Protein 9HKJ (pdb70)

Sequence (85 aa):
WVNPGYHYQYPSEGGTWRYGFVNAGLRSEYNHPTKVHGSTVQKLIDGKVDKTNRSIDTAAGRYSNAYYVGAINSPGLKGRYYYRTN

B-factor: mean 14.06, std 6.1, range [6.98, 50.81]

Secondary structure (DSSP, 8-state):
----S-EEE--TTSSEEEEEEETTEEEEEEE-SSS-EEEEEEEEETTEEEEEEEPPPB-TTSB--EEEE----TTEEEEEEEEE-

Foldseek 3Di:
DWPDDWDWDADPVGFIWTWTHDDQKTKTKTAHQQFFKWKKKFKWFQNHTPDIFTFPGDHHGGITIYIDGHDPDPRIDMDMTMTTD

Solvent-accessible surface area: 4912 Å² total; per-residue (Å²): 131,15,96,82,31,69,91,111,93,152,19,121,79,24,25,34,20,56,29,1,23,28,120,66,0,0,33,0,15,0,34,7,82,101,107,68,0,0,1,19,0,31,32,14,58,124,63,155,60,66,116,77,55,153,8,144,75,20,66,45,41,173,76,1,101,0,95,16,36,16,148,41,32,132,19,0,107,20,99,39,97,70,45,43,123

InterPro domains:
  IPR006540 Bacteriocin, lactococcin 972 [PF09683] (54-121)

Organism: Bacillus licheniformis (strain ATCC 14580 / DSM 13 / JCM 2505 / CCUG 7422 / NBRC 12200 / NCIMB 9375 / NCTC 10341 / NRRL NRS-1264 / Gibson 46) (NCBI:txid279010)

Radius of gyration: 12.49 Å; Cα contacts (8 Å, |Δi|>4): 254; chains: 1; bounding box: 20×26×36 Å

Structure (mmCIF, N/CA/C/O backbone):
data_9HKJ
#
_entry.id   9HKJ
#
_cell.length_a   21.02
_cell.length_b   41.803
_cell.length_c   46.758
_cell.angle_alpha   90
_cell.angle_beta   96.609
_cell.angle_gamma   90
#
_symmetry.space_group_name_H-M   'P 1 21 1'
#
loop_
_entity.id
_entity.type
_entity.pdbx_description
1 polymer 'Lactococcin 972 family bacteriocin'
2 non-polymer 'ACETATE ION'
3 non-polymer 'CHLORIDE ION'
4 water water
#
loop_
_atom_site.group_PDB
_atom_site.id
_atom_site.type_symbol
_atom_site.label_atom_id
_atom_site.label_alt_id
_atom_site.label_comp_id
_atom_site.label_asym_id
_atom_site.label_entity_id
_atom_site.label_seq_id
_atom_site.pdbx_PDB_ins_code
_atom_site.Cartn_x
_atom_site.Cartn_y
_atom_site.Cartn_z
_atom_site.occupancy
_atom_site.B_iso_or_equiv
_atom_site.auth_seq_id
_atom_site.auth_comp_id
_atom_site.auth_asym_id
_atom_site.auth_atom_id
_atom_site.pdbx_PDB_model_num
ATOM 1 N N . TRP A 1 1 ? 14.825 -8.482 -0.955 1 14.595 42 TRP A N 1
ATOM 2 C CA . TRP A 1 1 ? 14.583 -9.394 0.192 1 14.604 42 TRP A CA 1
ATOM 3 C C . TRP A 1 1 ? 15.153 -8.728 1.44 1 13.072 42 TRP A C 1
ATOM 4 O O . TRP A 1 1 ? 16.185 -8.049 1.367 1 12.58 42 TRP A O 1
ATOM 27 N N . VAL A 1 2 ? 14.473 -8.918 2.574 1 12.875 43 VAL A N 1
ATOM 28 C CA . VAL A 1 2 ? 14.919 -8.385 3.853 1 13.36 43 VAL A CA 1
ATOM 29 C C . VAL A 1 2 ? 15.249 -9.567 4.775 1 13.451 43 VAL A C 1
ATOM 30 O O . VAL A 1 2 ? 14.399 -10.423 5.035 1 12.541 43 VAL A O 1
ATOM 43 N N . ASN A 1 3 ? 16.474 -9.583 5.31 1 13.848 44 ASN A N 1
ATOM 44 C CA . ASN A 1 3 ? 16.843 -10.515 6.373 1 15.059 44 ASN A CA 1
ATOM 45 C C . ASN A 1 3 ? 15.859 -10.334 7.526 1 14.658 44 ASN A C 1
ATOM 46 O O . ASN A 1 3 ? 15.819 -9.261 8.14 1 14.978 44 ASN A O 1
ATOM 57 N N . PRO A 1 4 ? 15.019 -11.357 7.813 1 13.465 45 PRO A N 1
ATOM 58 C CA . PRO A 1 4 ? 13.863 -11.202 8.707 1 13.263 45 PRO A CA 1
ATOM 59 C C . PRO A 1 4 ? 14.194 -11.093 10.183 1 13.049 45 PRO A C 1
ATOM 60 O O . PRO A 1 4 ? 15.246 -11.558 10.6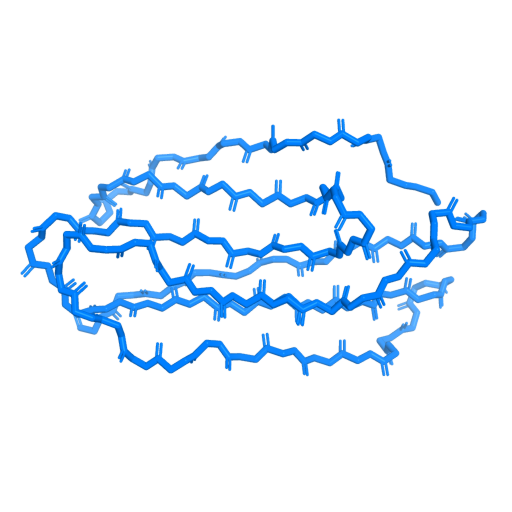17 1 12.209 45 PRO A O 1
ATOM 71 N N . GLY A 1 5 ? 13.213 -10.578 10.934 1 12.523 46 GLY A N 1
ATOM 72 C CA . GLY A 1 5 ? 13.316 -10.465 12.381 1 12.688 46 GLY A CA 1
ATOM 73 C C . GLY A 1 5 ? 13.474 -9.001 12.778 1 12.001 46 GLY A C 1
ATOM 74 O O . GLY A 1 5 ? 13.975 -8.167 12.013 1 11.621 46 GLY A O 1
ATOM 78 N N . TYR A 1 6 ? 13.054 -8.668 13.992 1 11.72 47 TYR A N 1
ATOM 79 C CA . TYR A 1 6 ? 13.227 -7.302 14.438 1 11.171 47 TYR A CA 1
ATOM 80 C C . TYR A 1 6 ? 14.701 -6.938 14.564 1 11.048 47 TYR A C 1
ATOM 81 O O . TYR A 1 6 ? 15.504 -7.715 15.062 1 10.585 47 TYR A O 1
ATOM 99 N N . HIS A 1 7 ? 15.021 -5.735 14.094 1 11.259 48 HIS A N 1
ATOM 100 C CA . HIS A 1 7 ? 16.253 -5.044 14.413 1 12.209 48 HIS A CA 1
ATOM 101 C C . HIS A 1 7 ? 15.929 -3.964 15.44 1 11.567 48 HIS A C 1
ATOM 102 O O . HIS A 1 7 ? 14.817 -3.468 15.442 1 10.635 48 HIS A O 1
ATOM 117 N N . TYR A 1 8 ? 16.923 -3.574 16.253 1 10.941 49 TYR A N 1
ATOM 118 C CA . TYR A 1 8 ? 16.688 -2.753 17.43 1 10.396 49 TYR A CA 1
ATOM 119 C C . TYR A 1 8 ? 17.614 -1.545 17.406 1 10.591 49 TYR A C 1
ATOM 120 O O . TYR A 1 8 ? 18.788 -1.704 17.077 1 10.67 49 TYR A O 1
ATOM 138 N N . GLN A 1 9 ? 17.057 -0.37 17.749 1 9.688 50 GLN A N 1
ATOM 139 C CA . GLN A 1 9 ? 17.838 0.797 18.134 1 9.792 50 GLN A CA 1
ATOM 140 C C . GLN A 1 9 ? 17.22 1.435 19.374 1 9.968 50 GLN A C 1
ATOM 141 O O . GLN A 1 9 ? 16.027 1.33 19.611 1 10.508 50 GLN A O 1
ATOM 155 N N . TYR A 1 10 ? 18.057 2.147 20.134 1 10.184 51 TYR A N 1
ATOM 156 C CA . TYR A 1 10 ? 17.674 2.734 21.412 1 11.011 51 TYR A CA 1
ATOM 157 C C . TYR A 1 10 ? 17.845 4.239 21.296 1 10.143 51 TYR A C 1
ATOM 158 O O . TYR A 1 10 ? 18.947 4.759 21.49 1 9.785 51 TYR A O 1
ATOM 176 N N . PRO A 1 11 ? 16.772 4.971 20.922 1 9.988 52 PRO A N 1
ATOM 177 C CA . PRO A 1 11 ? 16.884 6.411 20.71 1 10.23 52 PRO A CA 1
ATOM 178 C C . PRO A 1 11 ? 17.368 7.165 21.947 1 10.687 52 PRO A C 1
ATOM 179 O O . PRO A 1 11 ? 17.055 6.79 23.085 1 10.851 52 PRO A O 1
ATOM 190 N N . SER A 1 12 ? 18.137 8.23 21.691 1 11.331 53 SER A N 1
ATOM 191 C CA . SER A 1 12 ? 18.524 9.193 22.716 1 11.917 53 SER A CA 1
ATOM 192 C C . SER A 1 12 ? 17.288 9.737 23.419 1 12.655 53 SER A C 1
ATOM 193 O O . SER A 1 12 ? 17.382 10.101 24.591 1 12.55 53 SER A O 1
ATOM 201 N N . GLU A 1 13 ? 16.133 9.776 22.72 1 13.23 54 GLU A N 1
ATOM 202 C CA . GLU A 1 13 ? 14.915 10.337 23.291 1 14.403 54 GLU A CA 1
ATOM 203 C C . GLU A 1 13 ? 14.323 9.402 24.35 1 13.905 54 GLU A C 1
ATOM 204 O O . GLU A 1 13 ? 13.526 9.847 25.189 1 14.436 54 GLU A O 1
ATOM 216 N N . GLY A 1 14 ? 14.746 8.138 24.358 1 12.477 55 GLY A N 1
ATOM 217 C CA . GLY A 1 14 ? 14.218 7.152 25.285 1 11.745 55 GLY A CA 1
ATOM 218 C C . GLY A 1 14 ? 13.621 5.964 24.529 1 11.272 55 GLY A C 1
ATOM 219 O O . GLY A 1 14 ? 13.349 6.064 23.34 1 10.917 55 GLY A O 1
ATOM 223 N N . GLY A 1 15 ? 13.396 4.857 25.249 1 11.373 56 GLY A N 1
ATOM 224 C CA . GLY A 1 15 ? 12.555 3.782 24.774 1 10.783 56 GLY A CA 1
ATOM 225 C C . GLY A 1 15 ? 13.308 2.787 23.903 1 10.458 56 GLY A C 1
ATOM 226 O O . GLY A 1 15 ? 14.536 2.792 23.827 1 10.557 56 GLY A O 1
ATOM 230 N N . THR A 1 16 ? 12.519 1.948 23.238 1 9.874 57 THR A N 1
ATOM 231 C CA . THR A 1 16 ? 13.002 0.882 22.374 1 9.856 57 THR A CA 1
ATOM 232 C C . THR A 1 16 ? 12.335 1.003 21.016 1 9.251 57 THR A C 1
ATOM 233 O O . THR A 1 16 ? 11.104 1.02 20.956 1 8.386 57 THR A O 1
ATOM 244 N N . TRP A 1 17 ? 13.15 0.996 19.935 1 8.819 58 TRP A N 1
ATOM 245 C CA . TRP A 1 17 ? 12.622 0.978 18.586 1 8.628 58 TRP A CA 1
ATOM 246 C C . TRP A 1 17 ? 12.969 -0.341 17.889 1 8.742 58 TRP A C 1
ATOM 247 O O . TRP A 1 17 ? 14.144 -0.692 17.814 1 8.743 58 TRP A O 1
ATOM 268 N N . ARG A 1 18 ? 11.954 -1.079 17.422 1 7.984 59 ARG A N 1
ATOM 269 C CA . ARG A 1 18 ? 12.186 -2.326 16.712 1 8.286 59 ARG A CA 1
ATOM 270 C C . ARG A 1 18 ? 11.475 -2.264 15.365 1 8.032 59 ARG A C 1
ATOM 271 O O . ARG A 1 18 ? 10.418 -1.655 15.246 1 7.795 59 ARG A O 1
ATOM 292 N N . TYR A 1 19 ? 12.114 -2.815 14.334 1 7.817 60 TYR A N 1
ATOM 293 C CA . TYR A 1 19 ? 11.61 -2.677 12.976 1 7.967 60 TYR A CA 1
ATOM 294 C C . TYR A 1 19 ? 12.184 -3.804 12.116 1 8.294 60 TYR A C 1
ATOM 295 O O . TYR A 1 19 ? 13.169 -4.445 12.51 1 8.418 60 TYR A O 1
ATOM 313 N N . GLY A 1 20 ? 11.551 -4.048 10.958 1 8.575 61 GLY A N 1
ATOM 314 C CA . GLY A 1 20 ? 12.095 -4.963 9.964 1 8.787 61 GLY A CA 1
ATOM 315 C C . GLY A 1 20 ? 10.991 -5.807 9.338 1 9.678 61 GLY A C 1
ATOM 316 O O . GLY A 1 20 ? 9.82 -5.451 9.441 1 9.711 61 GLY A O 1
ATOM 320 N N . PHE A 1 21 ? 11.382 -6.912 8.698 1 9.91 62 PHE A N 1
ATOM 321 C CA . PHE A 1 21 ? 10.437 -7.851 8.12 1 10.632 62 PHE A CA 1
ATOM 322 C C . PHE A 1 21 ? 10.104 -8.91 9.169 1 10.785 62 PHE A C 1
ATOM 323 O O . PHE A 1 21 ? 10.963 -9.724 9.508 1 10.647 62 PHE A O 1
ATOM 340 N N . VAL A 1 22 ? 8.853 -8.871 9.647 1 11.327 63 VAL A N 1
ATOM 341 C CA . VAL A 1 22 ? 8.37 -9.703 10.75 1 12.261 63 VAL A CA 1
ATOM 342 C C . VAL A 1 22 ? 6.918 -10.079 10.479 1 14.011 63 VAL A C 1
ATOM 343 O O . VAL A 1 22 ? 6.086 -9.206 10.201 1 14.605 63 VAL A O 1
ATOM 356 N N . ASN A 1 23 ? 6.605 -11.377 10.577 1 15.798 64 ASN A N 1
ATOM 357 C CA . ASN A 1 23 ? 5.221 -11.836 10.563 1 17.393 64 ASN A CA 1
ATOM 358 C C . ASN A 1 23 ? 4.471 -11.237 9.37 1 16.726 64 ASN A C 1
ATOM 359 O O . ASN A 1 23 ? 3.435 -10.58 9.548 1 16.66 64 ASN A O 1
ATOM 370 N N . ALA A 1 24 ? 5.012 -11.486 8.169 1 16.347 65 ALA A N 1
ATOM 371 C CA . ALA A 1 24 ? 4.355 -11.21 6.885 1 15.56 65 ALA A CA 1
ATOM 372 C C . ALA A 1 24 ? 4.14 -9.715 6.642 1 14.223 65 ALA A C 1
ATOM 373 O O . ALA A 1 24 ? 3.204 -9.315 5.949 1 13.042 65 ALA A O 1
ATOM 380 N N . GLY A 1 25 ? 5.013 -8.878 7.201 1 12.912 66 GLY A N 1
ATOM 381 C CA . GLY A 1 25 ? 4.942 -7.476 6.878 1 12.893 66 GLY A CA 1
ATOM 382 C C . GLY A 1 25 ? 6.218 -6.753 7.251 1 11.968 66 GLY A C 1
ATOM 383 O O . GLY A 1 25 ? 7.03 -7.269 8.026 1 11.754 66 GLY A O 1
ATOM 387 N N . LEU A 1 26 ? 6.386 -5.567 6.658 1 10.669 67 LEU A N 1
ATOM 388 C CA . LEU A 1 26 ? 7.39 -4.633 7.139 1 10.045 67 LEU A CA 1
ATOM 389 C C . LEU A 1 26 ? 6.788 -3.825 8.28 1 9.528 67 LEU A C 1
ATOM 390 O O . LEU A 1 26 ? 5.658 -3.361 8.172 1 9.795 67 LEU A O 1
ATOM 406 N N . ARG A 1 27 ? 7.551 -3.651 9.36 1 9.746 68 ARG A N 1
ATOM 407 C CA . ARG A 1 27 ? 7.02 -3.053 10.579 1 9.413 68 ARG A CA 1
ATOM 408 C C . ARG A 1 27 ? 8.014 -2.062 11.183 1 8.808 68 ARG A C 1
ATOM 409 O O . ARG A 1 27 ? 9.231 -2.234 11.089 1 8.839 68 ARG A O 1
ATOM 430 N N . SER A 1 28 ? 7.47 -1.019 11.808 1 8.387 69 SER A N 1
ATOM 431 C CA . SER A 1 28 ? 8.225 -0.082 12.615 1 8.275 69 SER A CA 1
ATOM 432 C C . SER A 1 28 ? 7.436 0.225 13.888 1 8.321 69 SER A C 1
ATOM 433 O O . SER A 1 28 ? 6.306 0.701 13.821 1 8.204 69 SER A O 1
ATOM 441 N N . GLU A 1 29 ? 8.013 -0.154 15.033 1 8.696 70 GLU A N 1
ATOM 442 C CA . GLU A 1 29 ? 7.32 -0.127 16.309 1 8.589 70 GLU A CA 1
ATOM 443 C C . GLU A 1 29 ? 8.207 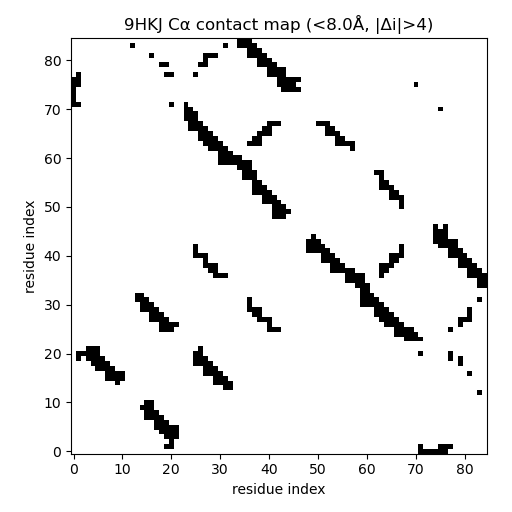0.535 17.343 1 8.131 70 GLU A C 1
ATOM 444 O O . GLU A 1 29 ? 9.257 0.002 17.635 1 8.039 70 GLU A O 1
ATOM 456 N N . TYR A 1 30 ? 7.719 1.617 17.966 1 8.12 71 TYR A N 1
ATOM 457 C CA . TYR A 1 30 ? 8.498 2.35 18.949 1 8.153 71 TYR A CA 1
ATOM 458 C C . TYR A 1 30 ? 7.725 2.442 20.26 1 8.624 71 TYR A C 1
ATOM 459 O O . TYR A 1 30 ? 6.555 2.833 20.282 1 8.473 71 TYR A O 1
ATOM 477 N N . ASN A 1 31 ? 8.374 1.993 21.349 1 9.578 72 ASN A N 1
ATOM 478 C CA . ASN A 1 31 ? 7.823 2.16 22.677 1 10.87 72 ASN A CA 1
ATOM 479 C C . ASN A 1 31 ? 8.606 3.258 23.378 1 11.665 72 ASN A C 1
ATOM 480 O O . ASN A 1 31 ? 9.804 3.097 23.594 1 12.357 72 ASN A O 1
ATOM 491 N N . HIS A 1 32 ? 7.922 4.34 23.771 1 10.925 73 HIS A N 1
ATOM 492 C CA . HIS A 1 32 ? 8.487 5.314 24.695 1 10.814 73 HIS A CA 1
ATOM 493 C C . HIS A 1 32 ? 7.696 5.224 25.997 1 10.494 73 HIS A C 1
ATOM 494 O O . HIS A 1 32 ? 6.473 5.216 25.964 1 10.487 73 HIS A O 1
ATOM 509 N N . PRO A 1 33 ? 8.359 5.037 27.164 1 10.687 74 PRO A N 1
ATOM 510 C CA . PRO A 1 33 ? 7.656 4.725 28.404 1 10.697 74 PRO A CA 1
ATOM 511 C C . PRO A 1 33 ? 6.819 5.865 28.969 1 10.47 74 PRO A C 1
ATOM 512 O O . PRO A 1 33 ? 5.903 5.584 29.727 1 10.437 74 PRO A O 1
ATOM 523 N N . THR A 1 34 ? 7.086 7.133 28.587 1 10.276 75 THR A N 1
ATOM 524 C CA . THR A 1 34 ? 6.411 8.262 29.218 1 9.954 75 THR A CA 1
ATOM 525 C C . THR A 1 34 ? 5.84 9.279 28.231 1 10.223 75 THR A C 1
ATOM 526 O O . THR A 1 34 ? 4.977 10.067 28.635 1 9.59 75 THR A O 1
ATOM 537 N N . LYS A 1 35 ? 6.31 9.277 26.976 1 9.545 76 LYS A N 1
ATOM 538 C CA . LYS A 1 35 ? 5.925 10.336 26.049 1 10.18 76 LYS A CA 1
ATOM 539 C C . LYS A 1 35 ? 5.072 9.789 24.91 1 9.954 76 LYS A C 1
ATOM 540 O O . LYS A 1 35 ? 5.206 8.626 24.538 1 10.208 76 LYS A O 1
ATOM 559 N N . VAL A 1 36 ? 4.267 10.687 24.313 1 10.296 77 VAL A N 1
ATOM 560 C CA . VAL A 1 36 ? 3.525 10.403 23.092 1 10.158 77 VAL A CA 1
ATOM 561 C C . VAL A 1 36 ? 4.542 10.231 21.961 1 9.154 77 VAL A C 1
ATOM 562 O O . VAL A 1 36 ? 5.552 10.921 21.889 1 9.213 77 VAL A O 1
ATOM 575 N N . HIS A 1 37 ? 4.302 9.25 21.1 1 8.468 78 HIS A N 1
ATOM 576 C CA . HIS A 1 37 ? 5.338 8.84 20.169 1 8.066 78 HIS A CA 1
ATOM 577 C C . HIS A 1 37 ? 4.675 8.098 19.023 1 8.087 78 HIS A C 1
ATOM 578 O O . HIS A 1 37 ? 3.468 7.842 19.059 1 8.74 78 HIS A O 1
ATOM 593 N N . GLY A 1 38 ? 5.483 7.782 17.999 1 7.794 79 GLY A N 1
ATOM 594 C CA . GLY A 1 38 ? 4.942 7.074 16.859 1 7.921 79 GLY A CA 1
ATOM 595 C C . GLY A 1 38 ? 6.051 6.56 15.962 1 7.737 79 GLY A C 1
ATOM 596 O O . GLY A 1 38 ? 7.214 6.556 16.345 1 7.451 79 GLY A O 1
ATOM 600 N N . SER A 1 39 ? 5.621 5.991 14.83 1 8.007 80 SER A N 1
ATOM 601 C CA . SER A 1 39 ? 6.522 5.336 13.893 1 7.951 80 SER A CA 1
ATOM 602 C C . SER A 1 39 ? 5.916 5.31 12.496 1 8.677 80 SER A C 1
ATOM 603 O O . SER A 1 39 ? 4.713 5.49 12.339 1 8.357 80 SER A O 1
ATOM 611 N N . THR A 1 40 ? 6.779 5.046 11.496 1 8.787 81 THR A N 1
ATOM 612 C CA . THR A 1 40 ? 6.379 4.99 10.1 1 9.03 81 THR A CA 1
ATOM 613 C C . THR A 1 40 ? 7.237 3.932 9.433 1 9.166 81 THR A C 1
ATOM 614 O O . THR A 1 40 ? 8.379 3.722 9.832 1 9.025 81 THR A O 1
ATOM 625 N N . VAL A 1 41 ? 6.671 3.276 8.42 1 9.417 82 VAL A N 1
ATOM 626 C CA . VAL A 1 41 ? 7.432 2.344 7.606 1 10.064 82 VAL A CA 1
ATOM 627 C C . VAL A 1 41 ? 7.098 2.608 6.142 1 9.914 82 VAL A C 1
ATOM 628 O O . VAL A 1 41 ? 5.957 2.979 5.813 1 10.226 82 VAL A O 1
ATOM 641 N N . GLN A 1 42 ? 8.128 2.452 5.298 1 9.95 83 GLN A N 1
ATOM 642 C CA . GLN A 1 42 ? 7.95 2.422 3.849 1 10.387 83 GLN A CA 1
ATOM 643 C C . GLN A 1 42 ? 8.387 1.077 3.284 1 10.394 83 GLN A C 1
ATOM 644 O O . GLN A 1 42 ? 9.433 0.529 3.661 1 10.06 83 GLN A O 1
ATOM 658 N N . LYS A 1 43 ? 7.532 0.569 2.378 1 10.725 84 LYS A N 1
ATOM 659 C CA . LYS A 1 43 ? 7.805 -0.603 1.574 1 11.602 84 LYS A CA 1
ATOM 660 C C . LYS A 1 43 ? 8.391 -0.176 0.23 1 11.728 84 LYS A C 1
ATOM 661 O O . LYS A 1 43 ? 7.784 0.612 -0.488 1 11.923 84 LYS A O 1
ATOM 680 N N . LEU A 1 44 ? 9.567 -0.717 -0.083 1 12.661 85 LEU A N 1
ATOM 681 C CA . LEU A 1 44 ? 10.285 -0.424 -1.31 1 13.68 85 LEU A CA 1
ATOM 682 C C . LEU A 1 44 ? 10.282 -1.69 -2.169 1 13.951 85 LEU A C 1
ATOM 683 O O . LEU A 1 44 ? 10.552 -2.795 -1.688 1 13.612 85 LEU A O 1
ATOM 699 N N . ILE A 1 45 ? 9.993 -1.533 -3.458 1 15.192 86 ILE A N 1
ATOM 700 C CA . ILE A 1 45 ? 10.241 -2.607 -4.416 1 16.094 86 ILE A CA 1
ATOM 701 C C . ILE A 1 45 ? 11.242 -2.093 -5.443 1 17.16 86 ILE A C 1
ATOM 702 O O . ILE A 1 45 ? 10.964 -1.123 -6.151 1 14.883 86 ILE A O 1
ATOM 718 N N . ASP A 1 46 ? 12.423 -2.714 -5.482 1 19.336 87 ASP A N 1
ATOM 719 C CA . ASP A 1 46 ? 13.486 -2.299 -6.387 1 21.617 87 ASP A CA 1
ATOM 720 C C . ASP A 1 46 ? 13.821 -0.825 -6.181 1 21.359 87 ASP A C 1
ATOM 721 O O . ASP A 1 46 ? 14.061 -0.099 -7.151 1 21.876 87 ASP A O 1
ATOM 730 N N . GLY A 1 47 ? 13.835 -0.378 -4.922 1 19.956 88 GLY A N 1
ATOM 731 C CA . GLY A 1 47 ? 14.209 0.997 -4.628 1 19.672 88 GLY A CA 1
ATOM 732 C C . GLY A 1 47 ? 13.05 2.004 -4.703 1 19.749 88 GLY A C 1
ATOM 733 O O . GLY A 1 47 ? 13.196 3.125 -4.226 1 20.651 88 GLY A O 1
ATOM 737 N N . LYS A 1 48 ? 11.914 1.636 -5.296 1 17.8 89 LYS A N 1
ATOM 738 C CA . LYS A 1 48 ? 10.794 2.553 -5.422 1 18.244 89 LYS A CA 1
ATOM 739 C C . LYS A 1 48 ? 9.828 2.389 -4.253 1 16.327 89 LYS A C 1
ATOM 740 O O . LYS A 1 48 ? 9.468 1.274 -3.871 1 16.812 89 LYS A O 1
ATOM 759 N N . VAL A 1 49 ? 9.374 3.51 -3.697 1 15.195 90 VAL A N 1
ATOM 760 C CA . VAL A 1 49 ? 8.416 3.424 -2.609 1 14.527 90 VAL A CA 1
ATOM 761 C C . VAL A 1 49 ? 7.083 2.908 -3.137 1 14.865 90 VAL A C 1
ATOM 762 O O . VAL A 1 49 ? 6.453 3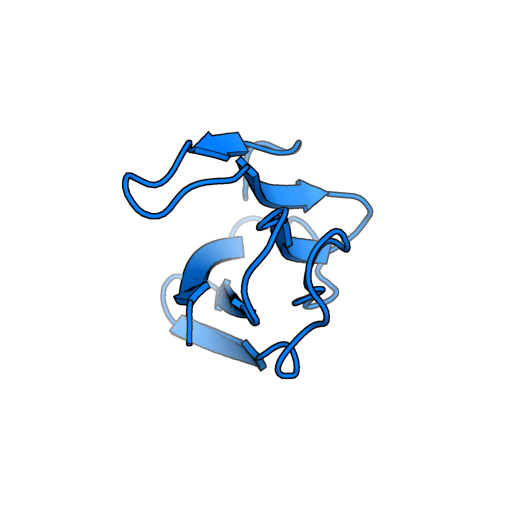.551 -3.975 1 15.35 90 VAL A O 1
ATOM 775 N N . ASP A 1 50 ? 6.637 1.775 -2.588 1 15.224 91 ASP A N 1
ATOM 776 C CA . ASP A 1 50 ? 5.385 1.147 -2.986 1 16.779 91 ASP A CA 1
ATOM 777 C C . ASP A 1 50 ? 4.257 1.574 -2.041 1 16.322 91 ASP A C 1
ATOM 778 O O . ASP A 1 50 ? 3.121 1.802 -2.461 1 16.371 91 ASP A O 1
ATOM 787 N N . LYS A 1 51 ? 4.561 1.657 -0.745 1 15.43 92 LYS A N 1
ATOM 788 C CA . LYS A 1 51 ? 3.558 2.036 0.246 1 16.158 92 LYS A CA 1
ATOM 789 C C . LYS A 1 51 ? 4.255 2.701 1.428 1 14.063 92 LYS A C 1
ATOM 790 O O . LYS A 1 51 ? 5.423 2.421 1.663 1 13.831 92 LYS A O 1
ATOM 809 N N . THR A 1 52 ? 3.537 3.612 2.098 1 12.919 93 THR A N 1
ATOM 810 C CA . THR A 1 52 ? 3.96 4.24 3.333 1 12.725 93 THR A CA 1
ATOM 811 C C . THR A 1 52 ? 2.836 4.02 4.35 1 12.955 93 THR A C 1
ATOM 812 O O . THR A 1 52 ? 1.671 4.169 4.011 1 13.345 93 THR A O 1
ATOM 823 N N . ASN A 1 53 ? 3.183 3.634 5.579 1 11.49 94 ASN A N 1
ATOM 824 C CA . ASN A 1 53 ? 2.195 3.513 6.645 1 11.792 94 ASN A CA 1
ATOM 825 C C . ASN A 1 53 ? 2.731 4.244 7.873 1 10.988 94 ASN A C 1
ATOM 826 O O . ASN A 1 53 ? 3.816 3.891 8.345 1 9.912 94 ASN A O 1
ATOM 837 N N . ARG A 1 54 ? 1.945 5.213 8.362 1 10.625 95 ARG A N 1
ATOM 838 C CA . ARG A 1 54 ? 2.282 6.033 9.514 1 10.818 95 ARG A CA 1
ATOM 839 C C . ARG A 1 54 ? 1.36 5.643 10.68 1 10.124 95 ARG A C 1
ATOM 840 O O . ARG A 1 54 ? 0.126 5.646 10.554 1 10.026 95 ARG A O 1
ATOM 861 N N . SER A 1 55 ? 1.98 5.296 11.809 1 9.719 96 SER A N 1
ATOM 862 C CA . SER A 1 55 ? 1.245 5.03 13.036 1 9.422 96 SER A CA 1
ATOM 863 C C . SER A 1 55 ? 0.571 6.313 13.485 1 9.563 96 SER A C 1
ATOM 864 O O . SER A 1 55 ? 0.996 7.41 13.13 1 9.805 96 SER A O 1
ATOM 872 N N . ILE A 1 56 ? -0.5 6.153 14.252 1 9.704 97 ILE A N 1
ATOM 873 C CA . ILE A 1 56 ? -1.05 7.27 14.985 1 10.587 97 ILE A CA 1
ATOM 874 C C . ILE A 1 56 ? -0.109 7.643 16.134 1 10.645 97 ILE A C 1
ATOM 875 O O . ILE A 1 56 ? 0.832 6.917 16.517 1 10.318 97 ILE A O 1
ATOM 891 N N . ASP A 1 57 ? -0.373 8.835 16.655 1 11.339 98 ASP A N 1
ATOM 892 C CA . ASP A 1 57 ? 0.254 9.285 17.883 1 12.598 98 ASP A CA 1
ATOM 893 C C . ASP 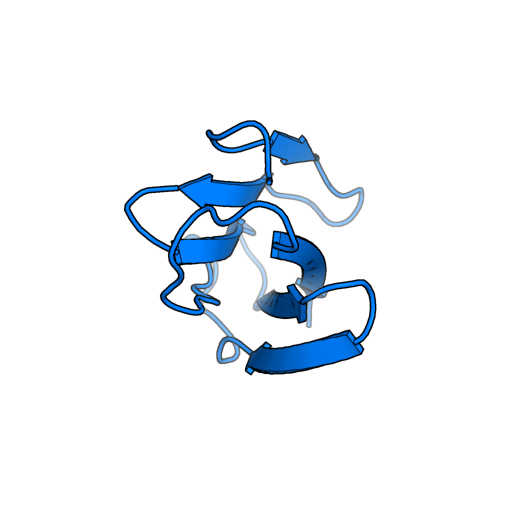A 1 57 ? -0.182 8.34 18.99 1 11.307 98 ASP A C 1
ATOM 894 O O . ASP A 1 57 ? -1.375 8.154 19.213 1 12.066 98 ASP A O 1
ATOM 903 N N . THR A 1 58 ? 0.8 7.762 19.673 1 10.232 99 THR A N 1
ATOM 904 C CA . THR A 1 58 ? 0.581 6.584 20.489 1 10.323 99 THR A CA 1
ATOM 905 C C . THR A 1 58 ? 0.81 6.922 21.967 1 10.504 99 THR A C 1
ATOM 906 O O . THR A 1 58 ? 1.72 7.667 22.323 1 10.192 99 THR A O 1
ATOM 917 N N . ALA A 1 59 ? -0.008 6.315 22.839 1 10.26 100 ALA A N 1
ATOM 918 C CA . ALA A 1 59 ? 0.081 6.525 24.275 1 10.283 100 ALA A CA 1
ATOM 919 C C . ALA A 1 59 ? 1.428 6.044 24.816 1 9.751 100 ALA A C 1
ATOM 920 O O . ALA A 1 59 ? 1.95 5.026 24.386 1 9.294 100 ALA A O 1
ATOM 927 N N . ALA A 1 60 ? 1.955 6.762 25.806 1 9.702 101 ALA A N 1
ATOM 928 C CA . ALA A 1 60 ? 3.143 6.317 26.524 1 10.236 101 ALA A CA 1
ATOM 929 C C . ALA A 1 60 ? 3 4.87 27.011 1 11.27 101 ALA A C 1
ATOM 930 O O . ALA A 1 60 ? 1.961 4.46 27.54 1 11.69 101 ALA A O 1
ATOM 937 N N . GLY A 1 61 ? 4.069 4.096 26.858 1 11.588 102 GLY A N 1
ATOM 938 C CA . GLY A 1 61 ? 4.147 2.778 27.458 1 12.45 102 GLY A CA 1
ATOM 939 C C . GLY A 1 61 ? 3.648 1.684 26.521 1 12.786 102 GLY A C 1
ATOM 940 O O . GLY A 1 61 ? 3.646 0.508 26.892 1 13.763 102 GLY A O 1
ATOM 944 N N . ARG A 1 62 ? 3.121 2.082 25.363 1 11.504 103 ARG A N 1
ATOM 945 C CA . ARG A 1 62 ? 2.691 1.128 24.355 1 11.619 103 ARG A CA 1
ATOM 946 C C . ARG A 1 62 ? 3.578 1.271 23.128 1 10.051 103 ARG A C 1
ATOM 947 O O . ARG A 1 62 ? 3.921 2.396 22.788 1 10.333 103 ARG A O 1
ATOM 968 N N . TYR A 1 63 ? 3.835 0.173 22.406 1 9.468 104 TYR A N 1
ATOM 969 C CA . TYR A 1 63 ? 4.518 0.257 21.123 1 9.345 104 TYR A CA 1
ATOM 970 C C . TYR A 1 63 ? 3.566 0.904 20.117 1 9.313 104 TYR A C 1
ATOM 971 O O . TYR A 1 63 ? 2.399 0.525 20.053 1 9.384 104 TYR A O 1
ATOM 989 N N . SER A 1 64 ? 4.056 1.901 19.369 1 9.699 105 SER A N 1
ATOM 990 C CA . SER A 1 64 ? 3.385 2.357 18.152 1 9.171 105 SER A CA 1
ATOM 991 C C . SER A 1 64 ? 3.392 1.206 17.143 1 9.675 105 SER A C 1
ATOM 992 O O . SER A 1 64 ? 4.22 0.289 17.24 1 9.885 105 SER A O 1
ATOM 1000 N N . ASN A 1 65 ? 2.466 1.256 16.181 1 9.197 106 ASN A N 1
ATOM 1001 C CA . ASN A 1 65 ? 2.272 0.172 15.219 1 10.301 106 ASN A CA 1
ATOM 1002 C C . ASN A 1 65 ? 2.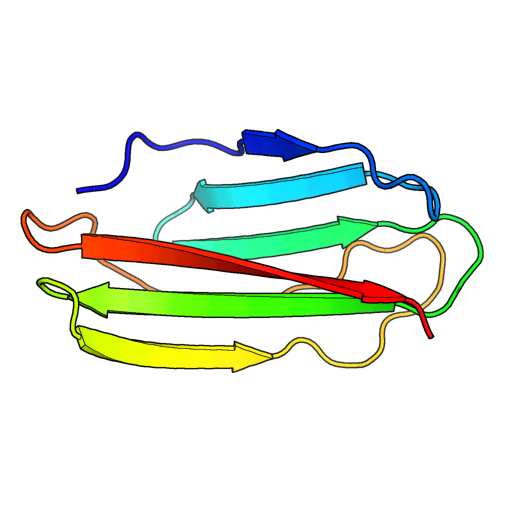174 0.751 13.809 1 9.998 106 ASN A C 1
ATOM 1003 O O . ASN A 1 65 ? 1.104 1.21 13.403 1 10.872 106 ASN A O 1
ATOM 1014 N N . ALA A 1 66 ? 3.289 0.716 13.075 1 9.555 107 ALA A N 1
ATOM 1015 C CA . ALA A 1 66 ? 3.311 0.984 11.639 1 10.232 107 ALA A CA 1
ATOM 1016 C C . ALA A 1 66 ? 3.679 -0.308 10.909 1 10.004 107 ALA A C 1
ATOM 1017 O O . ALA A 1 66 ? 4.636 -0.987 11.289 1 9.697 107 ALA A O 1
ATOM 1024 N N A TYR A 1 67 ? 2.89 -0.646 9.874 0.7 10.484 108 TYR A N 1
ATOM 1025 N N B TYR A 1 67 ? 2.935 -0.639 9.862 0.3 10.067 108 TYR A N 1
ATOM 1026 C CA A TYR A 1 67 ? 2.88 -1.958 9.234 0.7 11.019 108 TYR A CA 1
ATOM 1027 C CA B TYR A 1 67 ? 3.23 -1.858 9.144 0.3 10.116 108 TYR A CA 1
ATOM 1028 C C A TYR A 1 67 ? 2.515 -1.806 7.756 0.7 11.205 108 TYR A C 1
ATOM 1029 C C B TYR A 1 67 ? 2.573 -1.813 7.776 0.3 10.75 108 TYR A C 1
ATOM 1030 O O A TYR A 1 67 ? 1.584 -1.066 7.449 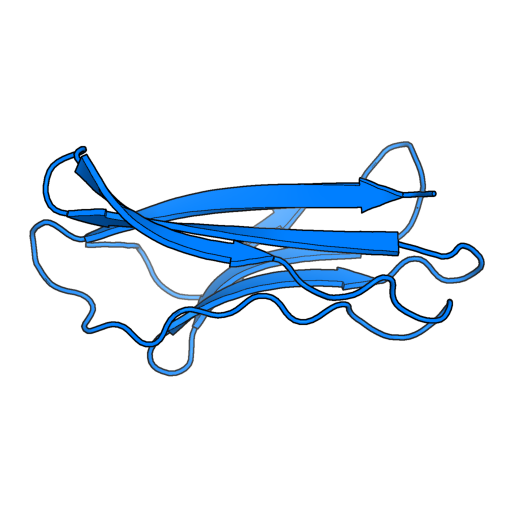0.7 11.217 108 TYR A O 1
ATOM 1031 O O B TYR A 1 67 ? 1.532 -1.185 7.585 0.3 10.903 108 TYR A O 1
ATOM 1066 N N . VAL A 1 68 ? 3.215 -2.536 6.861 1 11.26 109 VAL A N 1
ATOM 1067 C CA . VAL A 1 68 ? 2.712 -2.82 5.528 1 12.37 109 VAL A CA 1
ATOM 1068 C C . VAL A 1 68 ? 2.852 -4.324 5.297 1 12.031 109 VAL A C 1
ATOM 1069 O O . VAL A 1 68 ? 3.964 -4.854 5.344 1 11.595 109 VAL A O 1
ATOM 1083 N N . GLY A 1 69 ? 1.731 -5.005 4.999 1 12.796 110 GLY A N 1
ATOM 1084 C CA . GLY A 1 69 ? 1.793 -6.412 4.654 1 12.84 110 GLY A CA 1
ATOM 1085 C C . GLY A 1 69 ? 2.661 -6.599 3.408 1 13.128 110 GLY A C 1
ATOM 1086 O O . GLY A 1 69 ? 2.611 -5.786 2.481 1 13.084 110 GLY A O 1
ATOM 1090 N N . ALA A 1 70 ? 3.484 -7.647 3.396 1 12.735 111 ALA A N 1
ATOM 1091 C CA . ALA A 1 70 ? 4.391 -7.842 2.28 1 13.389 111 ALA A CA 1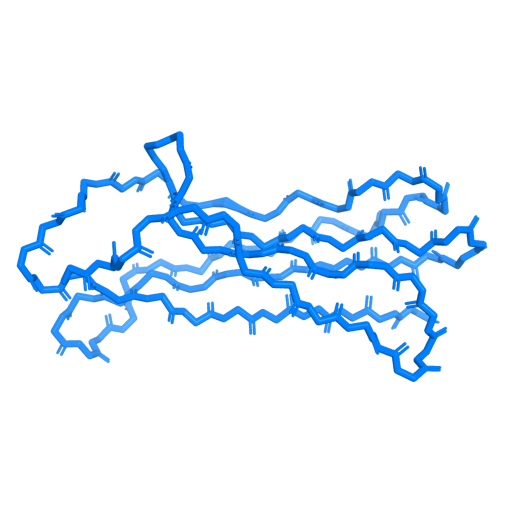
ATOM 1092 C C . ALA A 1 70 ? 4.837 -9.293 2.171 1 13.737 111 ALA A C 1
ATOM 1093 O O . ALA A 1 70 ? 4.961 -10.003 3.178 1 14.404 111 ALA A O 1
ATOM 1100 N N . ILE A 1 71 ? 5.065 -9.699 0.916 1 14.197 112 ILE A N 1
ATOM 1101 C CA . ILE A 1 71 ? 5.86 -10.878 0.592 1 14.603 112 ILE A CA 1
ATOM 1102 C C . ILE A 1 71 ? 7.341 -10.484 0.63 1 13.089 112 ILE A C 1
ATOM 1103 O O . ILE A 1 71 ? 7.721 -9.441 0.118 1 12.404 112 ILE A O 1
ATOM 1119 N N . ASN A 1 72 ? 8.201 -11.362 1.152 1 11.827 113 ASN A N 1
ATOM 1120 C CA . ASN A 1 72 ? 9.633 -11.109 1.208 1 11.266 113 ASN A CA 1
ATOM 1121 C C . ASN A 1 72 ? 10.254 -11.513 -0.126 1 11.575 113 ASN A C 1
ATOM 1122 O O . ASN A 1 72 ? 11.079 -12.428 -0.206 1 11.42 113 ASN A O 1
ATOM 1133 N N . SER A 1 73 ? 9.899 -10.742 -1.155 1 12.06 114 SER A N 1
ATOM 1134 C CA . SER A 1 73 ? 10.253 -11.004 -2.54 1 12.906 114 SER A CA 1
ATOM 1135 C C . SER A 1 73 ? 11.655 -10.498 -2.849 1 12.946 114 SER A C 1
ATOM 1136 O O . SER A 1 73 ? 12.251 -9.752 -2.068 1 12.429 114 SER A O 1
ATOM 1144 N N . PRO A 1 74 ? 12.242 -10.89 -3.996 1 12.881 115 PRO A N 1
ATOM 1145 C CA . PRO A 1 74 ? 13.598 -10.462 -4.327 1 13.005 115 PRO A CA 1
ATOM 1146 C C . PRO A 1 74 ? 13.8 -8.945 -4.316 1 14.102 115 PRO A C 1
ATOM 1147 O O . PRO A 1 74 ? 14.812 -8.489 -3.803 1 14.73 115 PRO A O 1
ATOM 1158 N N . GLY A 1 75 ? 12.801 -8.155 -4.74 1 14.092 116 GLY A N 1
ATOM 1159 C CA . GLY A 1 75 ? 12.967 -6.711 -4.822 1 14.49 116 GLY A CA 1
ATOM 1160 C C . GLY A 1 75 ? 12.616 -5.954 -3.525 1 13.629 116 GLY A C 1
ATOM 1161 O O . GLY A 1 75 ? 12.759 -4.748 -3.48 1 14.218 116 GLY A O 1
ATOM 1165 N N . LEU A 1 76 ? 12.178 -6.646 -2.462 1 12.697 117 LEU A N 1
ATOM 1166 C CA . LEU A 1 76 ? 11.658 -5.993 -1.266 1 11.744 117 LEU A CA 1
ATOM 1167 C C . LEU A 1 76 ? 12.792 -5.399 -0.437 1 11.524 117 LEU A C 1
ATOM 1168 O O . LEU A 1 76 ? 13.74 -6.088 -0.082 1 12.13 117 LEU A O 1
ATOM 1184 N N . LYS A 1 77 ? 12.6 -4.15 -0.017 1 11.827 118 LYS A N 1
ATOM 1185 C CA . LYS A 1 77 ? 13.404 -3.511 1.008 1 12.087 1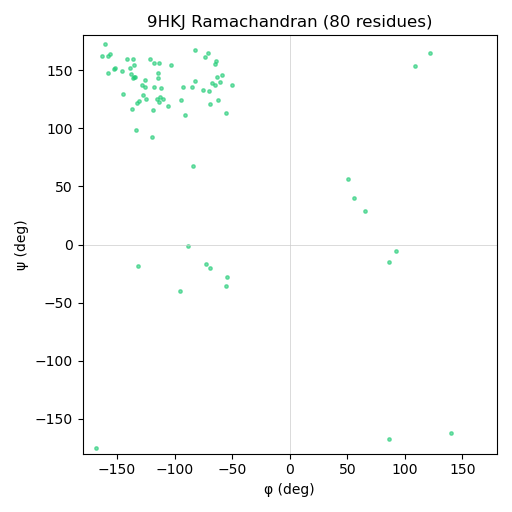18 LYS A CA 1
ATOM 1186 C C . LYS A 1 77 ? 12.464 -2.667 1.855 1 11.361 118 LYS A C 1
ATOM 1187 O O . LYS A 1 77 ? 11.355 -2.344 1.431 1 11.811 118 LYS A O 1
ATOM 1206 N N . GLY A 1 78 ? 12.914 -2.35 3.073 1 11.134 119 GLY A N 1
ATOM 1207 C CA . GLY A 1 78 ? 12.145 -1.452 3.924 1 10.301 119 GLY A CA 1
ATOM 1208 C C . GLY A 1 78 ? 12.945 -0.216 4.318 1 10.055 119 GLY A C 1
ATOM 1209 O O . GLY A 1 78 ? 14.178 -0.24 4.369 1 10.026 119 GLY A O 1
ATOM 1213 N N . ARG A 1 79 ? 12.215 0.839 4.721 1 9.801 120 ARG A N 1
ATOM 1214 C CA . ARG A 1 79 ? 12.798 1.977 5.386 1 10.013 120 ARG A CA 1
ATOM 1215 C C . ARG A 1 79 ? 11.875 2.317 6.556 1 9.32 120 ARG A C 1
ATOM 1216 O O . ARG A 1 79 ? 10.667 2.202 6.406 1 8.866 120 ARG A O 1
ATOM 1237 N N . TYR A 1 80 ? 12.459 2.731 7.684 1 8.704 121 TYR A N 1
ATOM 1238 C CA . TYR A 1 80 ? 11.777 2.776 8.966 1 8.29 121 TYR A CA 1
ATOM 1239 C C . TYR A 1 80 ? 12.064 4.104 9.654 1 8.428 121 TYR A C 1
ATOM 1240 O O . TYR A 1 80 ? 13.173 4.646 9.567 1 7.951 121 TYR A O 1
ATOM 1258 N N . TYR A 1 81 ? 11.038 4.595 10.36 1 8.457 122 TYR A N 1
ATOM 1259 C CA . TYR A 1 81 ? 11.07 5.875 11.038 1 9.114 122 TYR A CA 1
ATOM 1260 C C . TYR A 1 81 ? 10.397 5.734 12.401 1 8.894 122 TYR A C 1
ATOM 1261 O O . TYR A 1 81 ? 9.522 4.898 12.59 1 8.382 122 TYR A O 1
ATOM 1279 N N . TYR A 1 82 ? 10.847 6.581 13.337 1 9.44 123 TYR A N 1
ATOM 1280 C CA . TYR A 1 82 ? 10.234 6.75 14.648 1 9.832 123 TYR A CA 1
ATOM 1281 C C . TYR A 1 82 ? 10.161 8.247 14.938 1 9.518 123 TYR A C 1
ATOM 1282 O O . TYR A 1 82 ? 10.899 9.034 14.357 1 9.388 123 TYR A O 1
ATOM 1300 N N . ARG A 1 83 ? 9.288 8.613 15.863 1 9.775 124 ARG A N 1
ATOM 1301 C CA . ARG A 1 83 ? 9.133 9.996 16.274 1 10.691 124 ARG A CA 1
ATOM 1302 C C . ARG A 1 83 ? 8.657 10.046 17.724 1 11.294 124 ARG A C 1
ATOM 1303 O O . ARG A 1 83 ? 7.983 9.132 18.246 1 9.978 124 ARG A O 1
ATOM 1324 N N . THR A 1 84 ? 9.024 11.146 18.391 1 13.993 125 THR A N 1
ATOM 1325 C CA . THR A 1 84 ? 8.458 11.492 19.69 1 17.422 125 THR A CA 1
ATOM 1326 C C . THR A 1 84 ? 7.746 12.826 19.519 1 20.226 125 THR A C 1
ATOM 1327 O O . THR A 1 84 ? 8.055 13.589 18.601 1 23.202 125 THR A O 1
ATOM 1338 N N . ASN A 1 85 ? 6.772 13.095 20.386 1 21.409 126 ASN A N 1
ATOM 1339 C CA . ASN A 1 85 ? 6.051 14.357 20.348 1 24.734 126 ASN A CA 1
ATOM 1340 C C . ASN A 1 85 ? 6.631 15.283 21.422 1 26.054 126 ASN A C 1
ATOM 1341 O O . ASN A 1 85 ? 7.455 14.783 22.24 1 25.736 126 ASN A O 1
#

Nearest PDB structures (foldseek):
  6a6c-assembly1_A  TM=5.448E-01  e=4.624E-01  Paenibacillus barengoltzii
  5h9y-assembly1_A  TM=5.620E-01  e=7.768E-01  Paenibacillus barengoltzii
  2l0d-assembly1_A  TM=4.625E-01  e=5.993E-01  Methanosarcina acetivorans
  5h9x-assembly1_A  TM=5.643E-01  e=2.082E+00  Paenibacillus barengoltzii
  5n6u-assembly2_D  TM=4.720E-01  e=1.305E+00  Dictyoglomus thermophilum H-6-12